Protein AF-A0A954K9Q7-F1 (afdb_monomer_lite)

Sequence (157 aa):
LHYLHRFLEPTWQADSTLAGLFNLNKYSRLQTIQADLNLLVNGDMPPVDPTTQKLLQQTSAMYQENIYSLIGVLYVLEGSRLGSVYLTEPLMNVLSLQDTTGAGFFLCTPEPWYKDWYRFKESINQIDHLPQQFEGIKYAAVKTFEAMIELYQTKPA

Foldseek 3Di:
DLVQLVVLVVLLCVDPLSPPLDDCVQDRLNVVVQQLCCVPPVSDDDPQDPLNVVLNVVLVVLCVVPVLLSLLLVLLLLVVQVVLCVCQVVVCVVVVPPDCGSPCSRRVDDPPSVVSNVVSVVVLVVRPPSVVCVVSSNVSNVSNVVSVVVVVVPDDD

Secondary structure (DSSP, 8-state):
-HHHHHHHHHHHHH-TTTTTTS-HHHH-SHHHHHHHHHHHHTTPPPP--HHHHHHHHHHHHHHHH-TTHHHHHHHHHHHHHHHHHHHHHHHHHHTT-SSSTT-HHHH-PPSSHHHHHHHHHHHHTTSTTHHHHHHHHHHHHHHHHHHHHHHHHTS--

Structure (mmCIF, N/CA/C/O backbone):
data_AF-A0A954K9Q7-F1
#
_entry.id   AF-A0A954K9Q7-F1
#
loop_
_atom_site.group_PDB
_atom_site.id
_atom_site.type_symbol
_atom_site.label_atom_id
_atom_site.label_alt_id
_atom_site.label_comp_id
_atom_site.label_asym_id
_atom_site.label_entity_id
_atom_site.label_seq_id
_atom_site.pdbx_PDB_ins_code
_atom_site.Cartn_x
_atom_site.Cartn_y
_atom_site.Cartn_z
_atom_site.occupancy
_atom_site.B_iso_or_equiv
_atom_site.auth_seq_id
_atom_site.auth_comp_id
_atom_site.auth_asym_id
_atom_site.auth_atom_id
_atom_site.pdbx_PDB_model_num
ATOM 1 N N . LEU A 1 1 ? 8.219 -1.617 0.838 1.00 86.88 1 LEU A N 1
ATOM 2 C CA . LEU A 1 1 ? 6.884 -2.004 0.313 1.00 86.88 1 LEU A CA 1
ATOM 3 C C . LEU A 1 1 ? 6.554 -3.480 0.542 1.00 86.88 1 LEU A C 1
ATOM 5 O O . LEU A 1 1 ? 5.570 -3.728 1.223 1.00 86.88 1 LEU A O 1
ATOM 9 N N . HIS A 1 2 ? 7.369 -4.448 0.085 1.00 91.50 2 HIS A N 1
ATOM 10 C CA . HIS A 1 2 ? 7.136 -5.886 0.350 1.00 91.50 2 HIS A CA 1
ATOM 11 C C . HIS A 1 2 ? 6.803 -6.182 1.820 1.00 91.50 2 HIS A C 1
ATOM 13 O O . HIS A 1 2 ? 5.747 -6.726 2.126 1.00 91.50 2 HIS A O 1
ATOM 19 N N . TYR A 1 3 ? 7.693 -5.784 2.734 1.00 93.50 3 TYR A N 1
ATOM 20 C CA . TYR A 1 3 ? 7.535 -6.069 4.159 1.00 9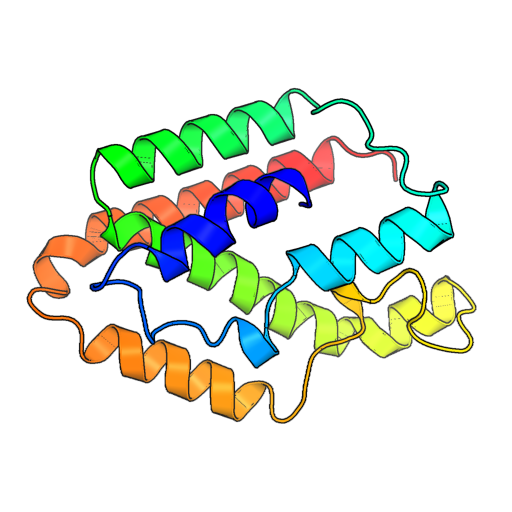3.50 3 TYR A CA 1
ATOM 21 C C . TYR A 1 3 ? 6.275 -5.441 4.760 1.00 93.50 3 TYR A C 1
ATOM 23 O O . TYR A 1 3 ? 5.647 -6.046 5.623 1.00 93.50 3 TYR A O 1
ATOM 31 N N . LEU A 1 4 ? 5.879 -4.263 4.268 1.00 92.25 4 LEU A N 1
ATOM 32 C CA . LEU A 1 4 ? 4.658 -3.587 4.695 1.00 92.25 4 LEU A CA 1
ATOM 33 C C . LEU A 1 4 ? 3.420 -4.386 4.280 1.00 92.25 4 LEU A C 1
ATOM 35 O O . LEU A 1 4 ? 2.588 -4.693 5.125 1.00 92.25 4 LEU A O 1
ATOM 39 N N . HIS A 1 5 ? 3.329 -4.802 3.016 1.00 92.44 5 HIS A N 1
ATOM 40 C CA . HIS A 1 5 ? 2.207 -5.621 2.543 1.00 92.44 5 HIS A CA 1
ATOM 41 C C . HIS A 1 5 ? 2.183 -7.017 3.172 1.00 92.44 5 HIS A C 1
ATOM 43 O O . HIS A 1 5 ? 1.112 -7.528 3.485 1.00 92.44 5 HIS A O 1
ATOM 49 N N . ARG A 1 6 ? 3.352 -7.602 3.459 1.00 93.25 6 ARG A N 1
ATOM 50 C CA . ARG A 1 6 ? 3.458 -8.861 4.209 1.00 93.25 6 ARG A CA 1
ATOM 51 C C . ARG A 1 6 ? 2.863 -8.761 5.617 1.00 93.25 6 ARG A C 1
ATOM 53 O O . ARG A 1 6 ? 2.347 -9.754 6.116 1.00 93.25 6 ARG A O 1
ATOM 60 N N . PHE A 1 7 ? 2.940 -7.591 6.247 1.00 92.88 7 PHE A N 1
ATOM 61 C CA . PHE A 1 7 ? 2.294 -7.322 7.531 1.00 92.88 7 PHE A CA 1
ATOM 62 C C . PHE A 1 7 ? 0.798 -7.001 7.367 1.00 92.88 7 PHE A C 1
ATOM 64 O O . PHE A 1 7 ? -0.039 -7.563 8.072 1.00 92.88 7 PHE A O 1
ATOM 71 N N . LEU A 1 8 ? 0.451 -6.115 6.431 1.00 92.12 8 LEU A N 1
ATOM 72 C CA . LEU A 1 8 ? -0.901 -5.570 6.307 1.00 92.12 8 LEU A CA 1
ATOM 73 C C . LEU A 1 8 ? -1.925 -6.574 5.772 1.00 92.12 8 LEU A C 1
ATOM 75 O O . LEU A 1 8 ? -3.007 -6.685 6.339 1.00 92.12 8 LEU A O 1
ATOM 79 N N . GLU A 1 9 ? -1.607 -7.308 4.702 1.00 91.75 9 GLU A N 1
ATOM 80 C CA . GLU A 1 9 ? -2.609 -8.130 4.008 1.00 91.75 9 GLU A CA 1
ATOM 81 C C . GLU A 1 9 ? -3.194 -9.251 4.880 1.00 91.75 9 GLU A C 1
ATOM 83 O O . GLU A 1 9 ? -4.422 -9.362 4.931 1.00 91.75 9 GLU A O 1
ATOM 88 N N . PRO A 1 10 ? -2.387 -10.029 5.633 1.00 89.94 10 PRO A N 1
ATOM 89 C CA . PRO A 1 10 ? -2.936 -11.011 6.565 1.00 89.94 10 PRO A CA 1
ATOM 90 C C . PRO A 1 10 ? -3.742 -10.356 7.691 1.00 89.94 10 PRO A C 1
ATOM 92 O O . PRO A 1 10 ? -4.759 -10.898 8.114 1.00 89.94 10 PRO A O 1
ATOM 95 N N . THR A 1 11 ? -3.317 -9.178 8.156 1.00 89.25 11 THR A N 1
ATOM 96 C CA . THR A 1 11 ? -3.990 -8.454 9.243 1.00 89.25 11 THR A CA 1
ATOM 97 C C . THR A 1 11 ? -5.373 -7.959 8.811 1.00 89.25 11 THR A C 1
ATOM 99 O O . THR A 1 11 ? -6.338 -8.111 9.554 1.00 89.25 11 THR A O 1
ATOM 102 N N . TRP A 1 12 ? -5.508 -7.453 7.581 1.00 87.25 12 TRP A N 1
ATOM 103 C CA . TRP A 1 12 ? -6.805 -7.074 7.008 1.00 87.25 12 TRP A CA 1
ATOM 104 C C . TRP A 1 12 ? -7.742 -8.262 6.769 1.00 87.25 12 TRP A C 1
ATOM 106 O O . TRP A 1 12 ? -8.955 -8.088 6.809 1.00 87.25 12 TRP A O 1
ATOM 116 N N . GLN A 1 13 ? -7.203 -9.457 6.508 1.00 85.69 13 GLN A N 1
ATOM 117 C CA . GLN A 1 13 ? -8.002 -10.681 6.365 1.00 85.69 13 GLN A CA 1
ATOM 118 C C . GLN A 1 13 ? -8.472 -11.251 7.697 1.00 85.69 13 GLN A C 1
ATOM 120 O O . GLN A 1 13 ? -9.576 -11.786 7.771 1.00 85.69 13 GLN A O 1
ATOM 125 N N . ALA A 1 14 ? -7.619 -11.194 8.717 1.00 85.44 14 ALA A N 1
ATOM 126 C CA . ALA A 1 14 ? -7.892 -11.818 10.002 1.00 85.44 14 ALA A CA 1
ATOM 127 C C . ALA A 1 14 ? -8.945 -11.059 10.821 1.00 85.44 14 ALA A C 1
ATOM 129 O O . ALA A 1 14 ? -9.635 -11.678 11.630 1.00 85.44 14 ALA A O 1
ATOM 130 N N . ASP A 1 15 ? -9.076 -9.745 10.622 1.00 84.19 15 ASP A N 1
ATOM 131 C CA . ASP A 1 15 ? -9.987 -8.920 11.407 1.00 84.19 15 ASP A CA 1
ATOM 132 C C . ASP A 1 15 ? -11.342 -8.692 10.726 1.00 84.19 15 ASP A C 1
ATOM 134 O O . ASP A 1 15 ? -11.414 -8.151 9.624 1.00 84.19 15 ASP A O 1
ATOM 138 N N . SER A 1 16 ? -12.437 -9.035 11.408 1.00 80.06 16 SER A N 1
ATOM 139 C CA . SER A 1 16 ? -13.798 -8.911 10.867 1.00 80.06 16 SER A CA 1
ATOM 140 C C . SER A 1 16 ? -14.247 -7.471 10.610 1.00 80.06 16 SER A C 1
ATOM 142 O O . SER A 1 16 ? -15.133 -7.256 9.791 1.00 80.06 16 SER A O 1
ATOM 144 N N . THR A 1 17 ? -13.666 -6.497 11.309 1.00 78.50 17 THR A N 1
ATOM 145 C CA . THR A 1 17 ? -13.970 -5.065 11.157 1.00 78.50 17 THR A CA 1
ATOM 146 C C . THR A 1 17 ? -13.371 -4.509 9.871 1.00 78.50 17 THR A C 1
ATOM 148 O O . THR A 1 17 ? -13.923 -3.604 9.250 1.00 78.50 17 THR A O 1
ATOM 151 N N . LEU A 1 18 ? -12.213 -5.045 9.478 1.00 81.00 18 LEU A N 1
ATOM 152 C CA . LEU A 1 18 ? -11.485 -4.644 8.276 1.00 81.00 18 LEU A CA 1
ATOM 153 C C . LEU A 1 18 ? -11.826 -5.538 7.075 1.00 81.00 18 LEU A C 1
ATOM 155 O O . LEU A 1 18 ? -11.698 -5.111 5.921 1.00 81.00 18 LEU A O 1
ATOM 159 N N . ALA A 1 19 ? -12.294 -6.760 7.336 1.00 75.81 19 ALA A N 1
ATOM 160 C CA . ALA A 1 19 ? -12.737 -7.704 6.328 1.00 75.81 19 ALA A CA 1
ATOM 161 C C . ALA A 1 19 ? -13.849 -7.090 5.463 1.00 75.81 19 ALA A C 1
ATOM 163 O O . ALA A 1 19 ? -14.873 -6.621 5.948 1.00 75.81 19 ALA A O 1
ATOM 164 N N . GLY A 1 20 ? -13.643 -7.094 4.145 1.00 79.06 20 GLY A N 1
ATOM 165 C CA . GLY A 1 20 ? -14.592 -6.535 3.178 1.00 79.06 20 GLY A CA 1
ATOM 166 C C . GLY A 1 20 ? -14.326 -5.082 2.778 1.00 79.06 20 GLY A C 1
ATOM 167 O O . GLY A 1 20 ? -1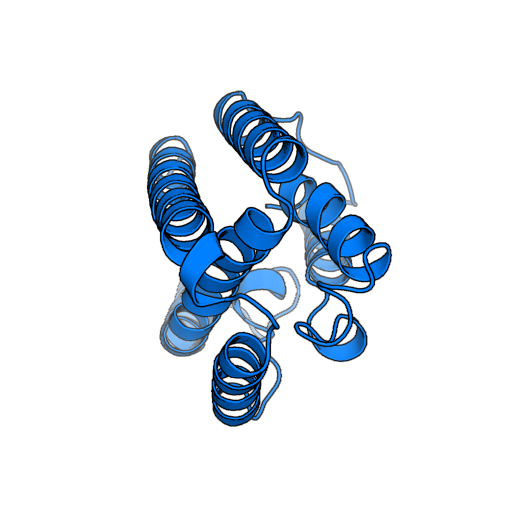4.770 -4.688 1.702 1.00 79.06 20 GLY A O 1
ATOM 168 N N . LEU A 1 21 ? -13.524 -4.320 3.536 1.00 81.12 21 LEU A N 1
ATOM 169 C CA . LEU A 1 21 ? -13.065 -2.993 3.092 1.00 81.12 21 LEU A CA 1
ATOM 170 C C . LEU A 1 21 ? -12.122 -3.100 1.889 1.00 81.12 21 LEU A C 1
ATOM 172 O O . LEU A 1 21 ? -12.092 -2.215 1.035 1.00 81.12 21 LEU A O 1
ATOM 176 N N . PHE A 1 22 ? -11.362 -4.192 1.803 1.00 77.94 22 PHE A N 1
ATOM 177 C CA . PHE A 1 22 ? -10.372 -4.394 0.756 1.00 77.94 22 PHE A CA 1
ATOM 178 C C . PHE A 1 22 ? -10.447 -5.796 0.154 1.00 77.94 22 PHE A C 1
ATOM 180 O O . PHE A 1 22 ? -10.304 -6.806 0.843 1.00 77.94 22 PHE A O 1
ATOM 187 N N . ASN A 1 23 ? -10.651 -5.867 -1.163 1.00 81.56 23 ASN A N 1
ATOM 188 C CA . ASN A 1 23 ? -10.697 -7.135 -1.883 1.00 81.56 23 ASN A CA 1
ATOM 189 C C . ASN A 1 23 ? -9.281 -7.603 -2.241 1.00 81.56 23 ASN A C 1
ATOM 191 O O . ASN A 1 23 ? -8.771 -7.305 -3.322 1.00 81.56 23 ASN A O 1
ATOM 195 N N . LEU A 1 24 ? -8.665 -8.380 -1.352 1.00 82.12 24 LEU A N 1
ATOM 196 C CA . LEU A 1 24 ? -7.312 -8.906 -1.556 1.00 82.12 24 LEU A CA 1
ATOM 197 C C . LEU A 1 24 ? -7.196 -9.890 -2.725 1.00 82.12 24 LEU A C 1
ATOM 199 O O . LEU A 1 24 ? -6.136 -9.956 -3.334 1.00 82.12 24 LEU A O 1
ATOM 203 N N . ASN A 1 25 ? -8.278 -10.563 -3.128 1.00 82.88 25 ASN A N 1
ATOM 204 C CA . ASN A 1 25 ? -8.252 -11.404 -4.333 1.00 82.88 25 ASN A CA 1
ATOM 205 C C . ASN A 1 25 ? -8.024 -10.575 -5.603 1.00 82.88 25 ASN A C 1
ATOM 207 O O . ASN A 1 25 ? -7.521 -11.090 -6.596 1.00 82.88 25 ASN A O 1
ATOM 211 N N . LYS A 1 26 ? -8.411 -9.295 -5.579 1.00 83.06 26 LYS A N 1
ATOM 212 C CA . LYS A 1 26 ? -8.212 -8.360 -6.690 1.00 83.06 26 LYS A CA 1
ATOM 213 C C . LYS A 1 26 ? -6.994 -7.457 -6.490 1.00 83.06 26 LYS A C 1
ATOM 215 O O . LYS A 1 26 ? -6.382 -7.046 -7.470 1.00 83.06 26 LYS A O 1
ATOM 220 N N . TYR A 1 27 ? -6.668 -7.117 -5.245 1.00 81.62 27 TYR A N 1
ATOM 221 C CA . TYR A 1 27 ? -5.736 -6.034 -4.929 1.00 81.62 27 TYR A CA 1
ATOM 222 C C . TYR A 1 27 ? -4.574 -6.417 -4.016 1.00 81.62 27 TYR A C 1
ATOM 224 O O . TYR A 1 27 ? -3.847 -5.523 -3.579 1.00 81.62 27 TYR A O 1
ATOM 232 N N . SER A 1 28 ? -4.361 -7.709 -3.751 1.00 87.44 28 SER A N 1
ATOM 233 C CA . SER A 1 28 ? -3.129 -8.163 -3.102 1.00 87.44 28 SER A CA 1
ATOM 234 C C . SER A 1 28 ? -1.916 -7.626 -3.863 1.00 87.44 28 SER A C 1
ATOM 236 O O . SER A 1 28 ? -1.750 -7.818 -5.071 1.00 87.44 28 SER A O 1
ATOM 238 N N . ARG A 1 29 ? -1.058 -6.921 -3.134 1.00 88.19 29 ARG A N 1
ATOM 239 C CA . ARG A 1 29 ? 0.216 -6.408 -3.627 1.00 88.19 29 ARG A CA 1
ATOM 240 C C . ARG A 1 29 ? 1.327 -7.371 -3.312 1.00 88.19 29 ARG A C 1
ATOM 242 O O . ARG A 1 29 ? 2.285 -7.418 -4.067 1.00 88.19 29 ARG A O 1
ATOM 249 N N . LEU A 1 30 ? 1.205 -8.149 -2.244 1.00 90.69 30 LEU A N 1
ATOM 250 C CA . LEU A 1 30 ? 2.235 -9.081 -1.831 1.00 90.69 30 LEU A CA 1
ATOM 251 C C . LEU A 1 30 ? 2.585 -10.060 -2.955 1.00 90.69 30 LEU A C 1
ATOM 253 O O . LEU A 1 30 ? 3.764 -10.203 -3.265 1.00 90.69 30 LEU A O 1
ATOM 257 N N . GLN A 1 31 ? 1.581 -10.650 -3.614 1.00 89.50 31 GLN A N 1
ATOM 258 C CA . GLN A 1 31 ? 1.807 -11.559 -4.744 1.00 89.50 31 GLN A CA 1
ATOM 259 C C . GLN A 1 31 ? 2.471 -10.850 -5.930 1.00 89.50 31 GLN A C 1
ATOM 261 O O . GLN A 1 31 ? 3.427 -11.363 -6.506 1.00 89.50 31 GLN A O 1
ATOM 266 N N . THR A 1 32 ? 2.006 -9.643 -6.259 1.00 90.62 32 THR A N 1
ATOM 267 C CA . THR A 1 32 ? 2.561 -8.846 -7.364 1.00 90.62 32 THR A CA 1
ATOM 268 C C . THR A 1 32 ? 4.017 -8.458 -7.090 1.00 90.62 32 THR A C 1
ATOM 270 O O . THR A 1 32 ? 4.884 -8.667 -7.928 1.00 90.62 32 THR A O 1
ATOM 273 N N . ILE A 1 33 ? 4.315 -7.981 -5.878 1.00 92.00 33 ILE A N 1
ATOM 274 C CA . ILE A 1 33 ? 5.671 -7.625 -5.445 1.00 92.00 33 ILE A CA 1
ATOM 275 C C . ILE A 1 33 ? 6.578 -8.859 -5.445 1.00 92.00 33 ILE A C 1
ATOM 277 O O . ILE A 1 33 ? 7.740 -8.761 -5.813 1.00 92.00 33 ILE A O 1
ATOM 281 N N . GLN A 1 34 ? 6.078 -10.022 -5.020 1.00 92.25 34 GLN A N 1
ATOM 282 C CA . GLN A 1 34 ? 6.845 -11.269 -5.068 1.00 92.25 34 GLN A CA 1
ATOM 283 C C . GLN A 1 34 ? 7.168 -11.677 -6.507 1.00 92.25 34 GLN A C 1
ATOM 285 O O . GLN A 1 34 ? 8.298 -12.074 -6.772 1.00 92.25 34 GLN A O 1
ATOM 290 N N . ALA A 1 35 ? 6.218 -11.546 -7.436 1.00 91.94 35 ALA A N 1
ATOM 291 C CA . ALA A 1 35 ? 6.465 -11.798 -8.853 1.00 91.94 35 ALA A CA 1
ATOM 292 C C . ALA A 1 35 ? 7.519 -10.835 -9.427 1.00 91.94 35 ALA A C 1
ATOM 294 O O . ALA A 1 35 ? 8.452 -11.287 -10.091 1.00 91.94 35 ALA A O 1
ATOM 295 N N . ASP A 1 36 ? 7.425 -9.541 -9.104 1.00 92.75 36 ASP A N 1
ATOM 296 C CA . ASP A 1 36 ? 8.415 -8.542 -9.520 1.00 92.75 36 ASP A CA 1
ATOM 297 C C . ASP A 1 36 ? 9.808 -8.862 -8.950 1.00 92.75 36 ASP A C 1
ATOM 299 O O . ASP A 1 36 ? 10.788 -8.886 -9.688 1.00 92.75 36 ASP A O 1
ATOM 303 N N . LEU A 1 37 ? 9.917 -9.180 -7.656 1.00 92.56 37 LEU A N 1
ATOM 304 C CA . LEU A 1 37 ? 11.194 -9.537 -7.020 1.00 92.56 37 LEU A CA 1
ATOM 305 C C . LEU A 1 37 ? 11.783 -10.842 -7.570 1.00 92.56 37 LEU A C 1
ATOM 307 O O . LEU A 1 37 ? 12.995 -10.935 -7.759 1.00 92.56 37 LEU A O 1
ATOM 311 N N . ASN A 1 38 ? 10.945 -11.837 -7.865 1.00 94.00 38 ASN A N 1
ATOM 312 C CA . ASN A 1 38 ? 11.385 -13.075 -8.508 1.00 94.00 38 ASN A CA 1
ATOM 313 C C . ASN A 1 38 ? 12.043 -12.805 -9.861 1.00 94.00 38 ASN A C 1
ATOM 315 O O . ASN A 1 38 ? 13.051 -13.428 -10.177 1.00 94.00 38 ASN A O 1
ATOM 319 N N . LEU A 1 39 ? 11.511 -11.860 -10.634 1.00 92.94 39 LEU A N 1
ATOM 320 C CA . LEU A 1 39 ? 12.087 -11.485 -11.920 1.00 92.94 39 LEU A CA 1
ATOM 321 C C . LEU A 1 39 ? 13.344 -10.616 -11.772 1.00 92.94 39 LEU A C 1
ATOM 323 O O . LEU A 1 39 ? 14.341 -10.858 -12.444 1.00 92.94 39 LEU A O 1
ATOM 327 N N . LEU A 1 40 ? 13.288 -9.590 -10.920 1.00 90.00 40 LEU A N 1
ATOM 328 C CA . LEU A 1 40 ? 14.328 -8.561 -10.832 1.00 90.00 40 LEU A CA 1
ATOM 329 C C . LEU A 1 40 ? 15.575 -9.026 -10.076 1.00 90.00 40 LEU A C 1
ATOM 331 O O . LEU A 1 40 ? 16.684 -8.604 -10.395 1.00 90.00 40 LEU A O 1
ATOM 335 N N . VAL A 1 41 ? 15.391 -9.850 -9.044 1.00 91.50 41 VAL A N 1
ATOM 336 C CA . VAL A 1 41 ? 16.448 -10.233 -8.096 1.00 91.50 41 VAL A CA 1
ATOM 337 C C . VAL A 1 41 ? 16.407 -11.725 -7.752 1.00 91.50 41 VAL A C 1
ATOM 339 O O . VAL A 1 41 ? 16.886 -12.126 -6.701 1.00 91.50 41 VAL A O 1
ATOM 342 N N . ASN A 1 42 ? 15.823 -12.571 -8.612 1.00 91.69 42 ASN A N 1
ATOM 343 C CA . ASN A 1 42 ? 15.669 -14.018 -8.377 1.00 91.69 42 ASN A CA 1
ATOM 344 C C . ASN A 1 42 ? 14.976 -14.368 -7.045 1.00 91.69 42 ASN A C 1
ATOM 346 O O . ASN A 1 42 ? 15.199 -15.436 -6.478 1.00 91.69 42 ASN A O 1
ATOM 350 N N . GLY A 1 43 ? 14.135 -13.462 -6.540 1.00 86.56 43 GLY A N 1
ATOM 351 C CA . GLY A 1 43 ? 13.414 -13.633 -5.281 1.00 86.56 43 GLY A CA 1
ATOM 352 C C . GLY A 1 43 ? 14.238 -13.282 -4.043 1.00 86.56 43 GLY A C 1
ATOM 353 O O . GLY A 1 43 ? 13.721 -13.393 -2.928 1.00 86.56 43 GLY A O 1
ATOM 354 N N . ASP A 1 44 ? 15.481 -12.820 -4.216 1.00 88.19 44 ASP A N 1
ATOM 355 C CA . ASP A 1 44 ? 16.303 -12.361 -3.105 1.00 88.19 44 ASP A CA 1
ATOM 356 C C . ASP A 1 44 ? 15.657 -11.148 -2.441 1.00 88.19 44 ASP A C 1
ATOM 358 O O . ASP A 1 44 ? 15.405 -10.098 -3.037 1.00 88.19 44 ASP A O 1
ATOM 362 N N . MET A 1 45 ? 15.382 -11.303 -1.152 1.00 83.62 45 MET A N 1
ATOM 363 C CA . MET A 1 45 ? 14.785 -10.254 -0.349 1.00 83.62 45 MET A CA 1
ATOM 364 C C . MET A 1 45 ? 15.888 -9.335 0.182 1.00 83.62 45 MET A C 1
ATOM 366 O O . MET A 1 45 ? 16.724 -9.799 0.965 1.00 83.62 45 MET A O 1
ATOM 370 N N . PRO A 1 46 ? 15.898 -8.037 -0.172 1.00 79.12 46 PRO A N 1
ATOM 371 C CA . PRO A 1 46 ? 16.865 -7.114 0.402 1.00 79.12 46 PRO A CA 1
ATOM 372 C C . PRO A 1 46 ? 16.638 -7.005 1.915 1.00 79.12 46 PRO A C 1
ATOM 374 O O . PRO A 1 46 ? 15.486 -7.058 2.352 1.00 79.12 46 PRO A O 1
ATOM 377 N N . PRO A 1 47 ? 17.690 -6.818 2.732 1.00 86.75 47 PRO A N 1
ATOM 378 C CA . PRO A 1 47 ? 17.519 -6.608 4.163 1.00 86.75 47 PRO A CA 1
ATOM 379 C C . PRO A 1 47 ? 16.568 -5.435 4.427 1.00 86.75 47 PRO A C 1
ATOM 381 O O . PRO A 1 47 ? 16.532 -4.457 3.676 1.00 86.75 47 PRO A O 1
ATOM 384 N N . VAL A 1 48 ? 15.790 -5.534 5.507 1.00 89.94 48 VAL A N 1
ATOM 385 C CA . VAL A 1 48 ? 14.863 -4.469 5.901 1.00 89.94 48 VAL A CA 1
ATOM 386 C C . VAL A 1 48 ? 15.677 -3.229 6.253 1.00 89.94 48 VAL A C 1
ATOM 388 O O . VAL A 1 48 ? 16.412 -3.224 7.239 1.00 89.94 48 VAL A O 1
ATOM 391 N N . ASP A 1 49 ? 15.553 -2.177 5.446 1.00 88.69 49 ASP A N 1
ATOM 392 C CA . ASP A 1 49 ? 16.232 -0.918 5.730 1.00 88.69 49 ASP A CA 1
ATOM 393 C C . ASP A 1 49 ? 15.625 -0.220 6.967 1.00 88.69 49 ASP A C 1
ATOM 395 O O . ASP A 1 49 ? 14.441 -0.428 7.265 1.00 88.69 49 ASP A O 1
ATOM 399 N N . PRO A 1 50 ? 16.392 0.629 7.681 1.00 92.31 50 PRO A N 1
ATOM 400 C CA . PRO A 1 50 ? 15.926 1.270 8.912 1.00 92.31 50 PRO A CA 1
ATOM 401 C C . PRO A 1 50 ? 14.625 2.069 8.756 1.00 92.31 50 PRO A C 1
ATOM 403 O O . PRO A 1 50 ? 13.788 2.060 9.659 1.00 92.31 50 PRO A O 1
ATOM 406 N N . THR A 1 51 ? 14.413 2.723 7.611 1.00 92.12 51 THR A N 1
ATOM 407 C CA . THR A 1 51 ? 13.198 3.508 7.352 1.00 92.12 51 THR A CA 1
ATOM 408 C C . THR A 1 51 ? 11.993 2.598 7.136 1.00 92.12 51 THR A C 1
ATOM 410 O O . THR A 1 51 ? 10.928 2.840 7.705 1.00 92.12 51 THR A O 1
ATOM 413 N N . THR A 1 52 ? 12.161 1.489 6.408 1.00 92.31 52 THR A N 1
ATOM 414 C CA . THR A 1 52 ? 11.129 0.444 6.318 1.00 92.31 52 THR A CA 1
ATOM 415 C C . THR A 1 52 ? 10.825 -0.151 7.697 1.00 92.31 52 THR A C 1
ATOM 417 O O . THR A 1 52 ? 9.656 -0.336 8.034 1.00 92.31 52 THR A O 1
ATOM 420 N N . GLN A 1 53 ? 11.841 -0.423 8.522 1.00 94.44 53 GLN A N 1
ATOM 421 C CA . GLN A 1 53 ? 11.643 -0.957 9.872 1.00 94.44 53 GLN A CA 1
ATOM 422 C C . GLN A 1 53 ? 10.856 0.012 10.763 1.00 94.44 53 GLN A C 1
ATOM 424 O O . GLN A 1 53 ? 9.913 -0.405 11.436 1.00 94.44 53 GLN A O 1
ATOM 429 N N . LYS A 1 54 ? 11.197 1.304 10.725 1.00 94.19 54 LYS A N 1
ATOM 430 C CA . LYS A 1 54 ? 10.482 2.368 11.440 1.00 94.19 54 LYS A CA 1
ATOM 431 C C . LYS A 1 54 ? 9.015 2.441 11.015 1.00 94.19 54 LYS A C 1
ATOM 433 O O . LYS A 1 54 ? 8.138 2.444 11.876 1.00 94.19 54 LYS A O 1
ATOM 438 N N . LEU A 1 55 ? 8.738 2.418 9.708 1.00 94.19 55 LEU A N 1
ATOM 439 C CA . LEU A 1 55 ? 7.371 2.396 9.178 1.00 94.19 55 LEU A CA 1
ATOM 440 C C . LEU A 1 55 ? 6.588 1.170 9.673 1.00 94.19 55 LEU A C 1
ATOM 442 O O . LEU A 1 55 ? 5.440 1.303 10.095 1.00 94.19 55 LEU A O 1
ATOM 446 N N . LEU A 1 56 ? 7.197 -0.019 9.671 1.00 95.50 56 LEU A N 1
ATOM 447 C CA . LEU A 1 56 ? 6.559 -1.240 10.179 1.00 95.50 56 LEU A CA 1
ATOM 448 C C . LEU A 1 56 ? 6.235 -1.142 11.670 1.00 95.50 56 LEU A C 1
ATOM 450 O O . LEU A 1 56 ? 5.128 -1.485 12.077 1.00 95.50 56 LEU A O 1
ATOM 454 N N . GLN A 1 57 ? 7.175 -0.648 12.477 1.00 95.75 57 GLN A N 1
ATOM 455 C CA . GLN A 1 57 ? 6.978 -0.464 13.916 1.00 95.75 57 GLN A CA 1
ATOM 456 C C . GLN A 1 57 ? 5.861 0.540 14.205 1.00 95.75 57 GLN A C 1
ATOM 458 O O . GLN A 1 57 ? 4.985 0.255 15.016 1.00 95.75 57 GLN A O 1
ATOM 463 N N . GLN A 1 58 ? 5.845 1.675 13.502 1.00 95.88 58 GLN A N 1
ATOM 464 C CA . GLN A 1 58 ? 4.783 2.675 13.625 1.00 95.88 58 GLN A CA 1
ATOM 465 C C . GLN A 1 58 ? 3.423 2.102 13.221 1.00 95.88 58 GLN A C 1
ATOM 467 O O . GLN A 1 58 ? 2.448 2.261 13.949 1.00 95.88 58 GLN A O 1
ATOM 472 N N . THR A 1 59 ? 3.359 1.389 12.095 1.00 95.69 59 THR A N 1
ATOM 473 C CA . THR A 1 59 ? 2.124 0.748 11.615 1.00 95.69 59 THR A CA 1
ATOM 474 C C . THR A 1 59 ? 1.613 -0.283 12.622 1.00 95.69 59 THR A C 1
ATOM 476 O O . THR A 1 59 ? 0.427 -0.299 12.945 1.00 95.69 59 THR A O 1
ATOM 479 N N . SER A 1 60 ? 2.511 -1.109 13.164 1.00 95.44 60 SER A N 1
ATOM 480 C CA . SER A 1 60 ? 2.176 -2.101 14.186 1.00 95.44 60 SER A CA 1
ATOM 481 C C . SER A 1 60 ? 1.690 -1.455 15.483 1.00 95.44 60 SER A C 1
ATOM 483 O O . SER A 1 60 ? 0.730 -1.948 16.066 1.00 95.44 60 SER A O 1
ATOM 485 N N . ALA A 1 61 ? 2.320 -0.368 15.936 1.00 95.81 61 ALA A N 1
ATOM 486 C CA . ALA A 1 61 ? 1.905 0.345 17.143 1.00 95.81 61 ALA A CA 1
ATOM 487 C C . ALA A 1 61 ? 0.505 0.955 16.973 1.00 95.81 61 ALA A C 1
ATOM 489 O O . ALA A 1 61 ? -0.370 0.730 17.803 1.00 95.81 61 ALA A O 1
ATOM 490 N N . MET A 1 62 ? 0.255 1.627 15.842 1.00 94.88 62 MET A N 1
ATOM 491 C CA . MET A 1 62 ? -1.065 2.187 15.528 1.00 94.88 62 MET A CA 1
ATOM 492 C C . MET A 1 62 ? -2.153 1.109 15.476 1.00 94.88 62 MET A C 1
ATOM 494 O O . MET A 1 62 ? -3.256 1.337 15.962 1.00 94.88 62 MET A O 1
ATOM 498 N N . TYR A 1 63 ? -1.842 -0.066 14.916 1.00 92.88 63 TYR A N 1
ATOM 499 C CA . TYR A 1 63 ? -2.750 -1.215 14.899 1.00 92.88 63 TYR A CA 1
ATOM 500 C C . TYR A 1 63 ? -3.067 -1.739 16.306 1.00 92.88 63 TYR A C 1
ATOM 502 O O . TYR A 1 63 ? -4.226 -2.016 16.604 1.00 92.88 63 TYR A O 1
ATOM 510 N N . GLN A 1 64 ? -2.057 -1.858 17.172 1.00 93.00 64 GLN A N 1
ATOM 511 C CA . GLN A 1 64 ? -2.229 -2.333 18.549 1.00 93.00 64 GLN A CA 1
ATOM 512 C C . GLN A 1 64 ? -3.046 -1.367 19.414 1.00 93.00 64 GLN A C 1
ATOM 514 O O . GLN A 1 64 ? -3.792 -1.813 20.281 1.00 93.00 64 GLN A O 1
ATOM 519 N N . GLU A 1 65 ? -2.905 -0.060 19.189 1.00 93.19 65 GLU A N 1
ATOM 520 C CA . GLU A 1 65 ? -3.668 0.970 19.899 1.00 93.19 65 GLU A CA 1
ATOM 521 C C . GLU A 1 65 ? -5.114 1.055 19.407 1.00 93.19 65 GLU A C 1
ATOM 523 O O . GLU A 1 65 ? -6.047 1.153 20.205 1.00 93.19 65 GLU A O 1
ATOM 528 N N . ASN A 1 66 ? -5.304 1.040 18.087 1.00 90.88 66 ASN A N 1
ATOM 529 C CA . ASN A 1 66 ? -6.613 1.138 17.470 1.00 90.88 66 ASN A CA 1
ATOM 530 C C . ASN A 1 66 ? -6.617 0.458 16.099 1.00 90.88 66 ASN A C 1
ATOM 532 O O . ASN A 1 66 ? -6.012 0.941 15.141 1.00 90.88 66 ASN A O 1
ATOM 536 N N . ILE A 1 67 ? -7.400 -0.608 15.977 1.00 91.50 67 ILE A N 1
ATOM 537 C CA . ILE A 1 67 ? -7.515 -1.374 14.740 1.00 91.50 67 ILE A CA 1
ATOM 538 C C . ILE A 1 67 ? -7.966 -0.546 13.531 1.00 91.50 67 ILE A C 1
ATOM 540 O O . ILE A 1 67 ? -7.476 -0.749 12.417 1.00 91.50 67 ILE A O 1
ATOM 544 N N . TYR A 1 68 ? -8.828 0.449 13.752 1.00 92.31 68 TYR A N 1
ATOM 545 C CA . TYR A 1 68 ? -9.325 1.329 12.699 1.00 92.31 68 TYR A CA 1
ATOM 546 C C . TYR A 1 68 ? -8.207 2.169 12.072 1.00 92.31 68 TYR A C 1
ATOM 548 O O . TYR A 1 68 ? -8.321 2.568 10.916 1.00 92.31 68 TYR A O 1
ATOM 556 N N . SER A 1 69 ? -7.079 2.370 12.760 1.00 94.75 69 SER A N 1
ATOM 557 C CA . SER A 1 69 ? -5.902 3.056 12.212 1.00 94.75 69 SER A CA 1
ATOM 558 C C . SER A 1 69 ? -5.410 2.434 10.902 1.00 94.75 69 SER A C 1
ATOM 560 O O . SER A 1 69 ? -4.941 3.147 10.014 1.00 94.75 69 SER A O 1
ATOM 562 N N . LEU A 1 70 ? -5.569 1.117 10.721 1.00 93.75 70 LEU A N 1
ATOM 563 C CA . LEU A 1 70 ? -5.181 0.443 9.481 1.00 93.75 70 LEU A CA 1
ATOM 564 C C . LEU A 1 70 ? -5.994 0.892 8.258 1.00 93.75 70 LEU A C 1
ATOM 566 O O . LEU A 1 70 ? -5.515 0.744 7.135 1.00 93.75 70 LEU A O 1
ATOM 570 N N . ILE A 1 71 ? -7.172 1.491 8.451 1.00 93.75 71 ILE A N 1
ATOM 571 C CA . ILE A 1 71 ? -7.947 2.124 7.375 1.00 93.75 71 ILE A CA 1
ATOM 572 C C . ILE A 1 71 ? -7.200 3.344 6.840 1.00 93.75 71 ILE A C 1
ATOM 574 O O . ILE A 1 71 ? -7.135 3.540 5.629 1.00 93.75 71 ILE A O 1
ATOM 578 N N . GLY A 1 72 ? -6.597 4.144 7.724 1.00 95.19 72 GLY A N 1
ATOM 579 C CA . GLY A 1 72 ? -5.789 5.301 7.336 1.00 95.19 72 GLY A CA 1
ATOM 580 C C . GLY A 1 72 ? -4.546 4.890 6.550 1.00 95.19 72 GLY A C 1
ATOM 581 O O . GLY A 1 72 ? -4.234 5.488 5.521 1.00 95.19 72 GLY A O 1
ATOM 582 N N . VAL A 1 73 ? -3.887 3.812 6.988 1.00 94.94 73 VAL A N 1
ATOM 583 C CA . VAL A 1 73 ? -2.756 3.206 6.268 1.00 94.94 73 VAL A CA 1
ATOM 584 C C . VAL A 1 73 ? -3.196 2.747 4.874 1.00 94.94 73 VAL A C 1
ATOM 586 O O . VAL A 1 73 ? -2.589 3.130 3.873 1.00 94.94 73 VAL A O 1
ATOM 589 N N . LEU A 1 74 ? -4.288 1.978 4.794 1.00 91.31 74 LEU A N 1
ATOM 590 C CA . LEU A 1 74 ? -4.842 1.480 3.534 1.00 91.31 74 LEU A CA 1
ATOM 591 C C . LEU A 1 74 ? -5.230 2.622 2.587 1.00 91.31 74 LEU A C 1
ATOM 593 O O . LEU A 1 74 ? -4.912 2.568 1.402 1.00 91.31 74 LEU A O 1
ATOM 597 N N . TYR A 1 75 ? -5.869 3.672 3.107 1.00 92.38 75 TYR A N 1
ATOM 598 C CA . TYR A 1 75 ? -6.285 4.839 2.334 1.00 92.38 75 TYR A CA 1
ATOM 599 C C . TYR A 1 75 ? -5.104 5.503 1.619 1.00 92.38 75 TYR A C 1
ATOM 601 O O . TYR A 1 75 ? -5.213 5.851 0.445 1.00 92.38 75 TYR A O 1
ATOM 609 N N . VAL A 1 76 ? -3.965 5.658 2.300 1.00 93.50 76 VAL A N 1
ATOM 610 C CA . VAL A 1 76 ? -2.761 6.250 1.699 1.00 93.50 76 VAL A CA 1
ATOM 611 C C . VAL A 1 76 ? -2.167 5.338 0.633 1.00 93.50 76 VAL A C 1
ATOM 613 O O . VAL A 1 76 ? -1.837 5.811 -0.456 1.00 93.50 76 VAL A O 1
ATOM 616 N N . LEU A 1 77 ? -2.048 4.039 0.917 1.00 89.62 77 LEU A N 1
ATOM 617 C CA . LEU A 1 77 ? -1.471 3.086 -0.031 1.00 89.62 77 LEU A CA 1
ATOM 618 C C . LEU A 1 77 ? -2.330 2.959 -1.296 1.00 89.62 77 LEU A C 1
ATOM 620 O O . LEU A 1 77 ? -1.803 3.062 -2.403 1.00 89.62 77 LEU A O 1
ATOM 624 N N . GLU A 1 78 ? -3.650 2.846 -1.163 1.00 84.56 78 GLU A N 1
ATOM 625 C CA . GLU A 1 78 ? -4.555 2.800 -2.317 1.00 84.56 78 GLU A CA 1
ATOM 626 C C . GLU A 1 78 ? -4.687 4.157 -3.016 1.00 84.56 78 GLU A C 1
ATOM 628 O O . GLU A 1 78 ? -4.777 4.209 -4.241 1.00 84.56 78 GLU A O 1
ATOM 633 N N . GLY A 1 79 ? -4.597 5.272 -2.289 1.00 83.69 79 GLY A N 1
ATOM 634 C CA . GLY A 1 79 ? -4.483 6.596 -2.899 1.00 83.69 79 GLY A CA 1
ATOM 635 C C . GLY A 1 79 ? -3.236 6.718 -3.783 1.00 83.69 79 GLY A C 1
ATOM 636 O O . GLY A 1 79 ? -3.316 7.233 -4.898 1.00 83.69 79 GLY A O 1
ATOM 637 N N . SER A 1 80 ? -2.095 6.180 -3.337 1.00 81.00 80 SER A N 1
ATOM 638 C CA . SER A 1 80 ? -0.852 6.180 -4.123 1.00 81.00 80 SER A CA 1
ATOM 639 C C . SER A 1 80 ? -0.979 5.386 -5.429 1.00 81.00 80 SER A C 1
ATOM 641 O O . SER A 1 80 ? -0.442 5.790 -6.462 1.00 81.00 80 SER A O 1
ATOM 643 N N . ARG A 1 81 ? -1.781 4.317 -5.419 1.00 78.06 81 ARG A N 1
ATOM 644 C CA . ARG A 1 81 ? -2.098 3.517 -6.603 1.00 78.06 81 ARG A CA 1
ATOM 645 C C . ARG A 1 81 ? -2.861 4.302 -7.663 1.00 78.06 81 ARG A C 1
ATOM 647 O O . ARG A 1 81 ? -2.640 4.110 -8.853 1.00 78.06 81 ARG A O 1
ATOM 654 N N . LEU A 1 82 ? -3.745 5.207 -7.251 1.00 78.06 82 LEU A N 1
ATOM 655 C CA . LEU A 1 82 ? -4.427 6.091 -8.198 1.00 78.06 82 LEU A CA 1
ATOM 656 C C . LEU A 1 82 ? -3.436 7.017 -8.899 1.00 78.06 82 LEU A C 1
ATOM 658 O O . LEU A 1 82 ? -3.562 7.258 -10.095 1.00 78.06 82 LEU A O 1
ATOM 662 N N . GLY A 1 83 ? -2.427 7.494 -8.167 1.00 78.88 83 GLY A N 1
ATOM 663 C CA . GLY A 1 83 ? -1.315 8.237 -8.752 1.00 78.88 83 GLY A CA 1
ATOM 664 C C . GLY A 1 83 ? -0.544 7.410 -9.781 1.00 78.88 83 GLY A C 1
ATOM 665 O O . GLY A 1 83 ? -0.217 7.924 -10.848 1.00 78.88 83 GLY A O 1
ATOM 666 N N . SER A 1 84 ? -0.308 6.120 -9.509 1.00 82.06 84 SER A N 1
ATOM 667 C CA . SER A 1 84 ? 0.479 5.256 -10.401 1.00 82.06 84 SER A CA 1
ATOM 668 C C . SER A 1 84 ? -0.183 5.011 -11.761 1.00 82.06 84 SER A C 1
ATOM 670 O O . SER A 1 84 ? 0.523 4.868 -12.759 1.00 82.06 84 SER A O 1
ATOM 672 N N . VAL A 1 85 ? -1.518 5.068 -11.844 1.00 85.25 85 VAL A N 1
ATOM 673 C CA . VAL A 1 85 ? -2.254 5.015 -13.123 1.00 85.25 85 VAL A CA 1
ATOM 674 C C . VAL A 1 85 ? -1.789 6.119 -14.072 1.00 85.25 85 VAL A C 1
ATOM 676 O O . VAL A 1 85 ? -1.490 5.854 -15.232 1.00 85.25 85 VAL A O 1
ATOM 679 N N . TYR A 1 86 ? -1.650 7.349 -13.574 1.00 85.25 86 TYR A N 1
ATOM 680 C CA . TYR A 1 86 ? -1.197 8.486 -14.383 1.00 85.25 86 TYR A CA 1
ATOM 681 C C . TYR A 1 86 ? 0.300 8.442 -14.700 1.00 85.25 86 TYR A C 1
ATOM 683 O O . TYR A 1 86 ? 0.755 9.100 -15.632 1.00 85.25 86 TYR A O 1
ATOM 691 N N . LEU A 1 87 ? 1.070 7.669 -13.932 1.00 85.88 87 LEU A N 1
ATOM 692 C CA . LEU A 1 87 ? 2.500 7.472 -14.153 1.00 85.88 87 LEU A CA 1
ATOM 693 C C . LEU A 1 87 ? 2.799 6.266 -15.045 1.00 85.88 87 LEU A C 1
ATOM 695 O O . LEU A 1 87 ? 3.955 6.072 -15.403 1.00 85.88 87 LEU A O 1
ATOM 699 N N . THR A 1 88 ? 1.793 5.471 -15.423 1.00 88.75 88 THR A N 1
ATOM 700 C CA . THR A 1 88 ? 2.017 4.188 -16.098 1.00 88.75 88 THR A CA 1
ATOM 701 C C . THR A 1 88 ? 2.733 4.364 -17.436 1.00 88.75 88 THR A C 1
ATOM 703 O O . THR A 1 88 ? 3.804 3.800 -17.627 1.00 88.75 88 THR A O 1
ATOM 706 N N . GLU A 1 89 ? 2.201 5.188 -18.340 1.00 90.25 89 GLU A N 1
ATOM 707 C CA . GLU A 1 89 ? 2.822 5.433 -19.649 1.00 90.25 89 GLU A CA 1
ATOM 708 C C . GLU A 1 89 ? 4.198 6.127 -19.537 1.00 90.25 89 GLU A C 1
ATOM 710 O O . GLU A 1 89 ? 5.155 5.627 -20.133 1.00 90.25 89 GLU A O 1
ATOM 715 N N . PRO A 1 90 ? 4.375 7.202 -18.738 1.00 91.12 90 PRO A N 1
ATOM 716 C CA . PRO A 1 90 ? 5.698 7.780 -18.506 1.00 91.12 90 PRO A CA 1
ATOM 717 C C . PRO A 1 90 ? 6.732 6.776 -17.979 1.00 91.12 90 PRO A C 1
ATOM 719 O O . PRO A 1 90 ? 7.860 6.761 -18.467 1.00 91.12 90 PRO A O 1
ATOM 722 N N . LEU A 1 91 ? 6.362 5.926 -17.013 1.00 89.06 91 LEU A N 1
ATOM 723 C CA . LEU A 1 91 ? 7.263 4.921 -16.441 1.00 89.06 91 LEU A CA 1
ATOM 724 C C . LEU A 1 91 ? 7.613 3.832 -17.455 1.00 89.06 91 LEU A C 1
ATOM 726 O O . LEU A 1 91 ? 8.789 3.506 -17.595 1.00 89.06 91 LEU A O 1
ATOM 730 N N . MET A 1 92 ? 6.623 3.318 -18.192 1.00 92.69 92 MET A N 1
ATOM 731 C CA . MET A 1 92 ? 6.841 2.360 -19.282 1.00 92.69 92 MET A CA 1
ATOM 732 C C . MET A 1 92 ? 7.836 2.910 -20.309 1.00 92.69 92 MET A C 1
ATOM 734 O O . MET A 1 92 ? 8.788 2.224 -20.675 1.00 92.69 92 MET A O 1
ATOM 738 N N . ASN A 1 93 ? 7.665 4.173 -20.714 1.00 93.06 93 ASN A N 1
ATOM 739 C CA . ASN A 1 93 ? 8.524 4.828 -21.698 1.00 93.06 93 ASN A CA 1
ATOM 740 C C . ASN A 1 93 ? 9.951 5.054 -21.175 1.00 93.06 93 ASN A C 1
ATOM 742 O O . ASN A 1 93 ? 10.914 4.690 -21.847 1.00 93.06 93 ASN A O 1
ATOM 746 N N . VAL A 1 94 ? 10.108 5.629 -19.976 1.00 93.44 94 VAL A N 1
ATOM 747 C CA . VAL A 1 94 ? 11.432 5.922 -19.391 1.00 93.44 94 VAL A CA 1
ATOM 748 C C . VAL A 1 94 ? 12.227 4.643 -19.132 1.00 93.44 94 VAL A C 1
ATOM 750 O O . VAL A 1 94 ? 13.434 4.613 -19.360 1.00 93.44 94 VAL A O 1
ATOM 753 N N . LEU A 1 95 ? 11.555 3.575 -18.700 1.00 90.50 95 LEU A N 1
ATOM 754 C CA . LEU A 1 95 ? 12.177 2.277 -18.437 1.00 90.50 95 LEU A CA 1
ATOM 755 C C . LEU A 1 95 ? 12.259 1.383 -19.687 1.00 90.50 95 LEU A C 1
ATOM 757 O O . LEU A 1 95 ? 12.768 0.269 -19.601 1.00 90.50 95 LEU A O 1
ATOM 761 N N . SER A 1 96 ? 11.786 1.863 -20.846 1.00 94.12 96 SER A N 1
ATOM 762 C CA . SER A 1 96 ? 11.739 1.112 -22.113 1.00 94.12 96 SER A CA 1
ATOM 763 C C . SER A 1 96 ? 11.069 -0.266 -21.987 1.00 94.12 96 SER A C 1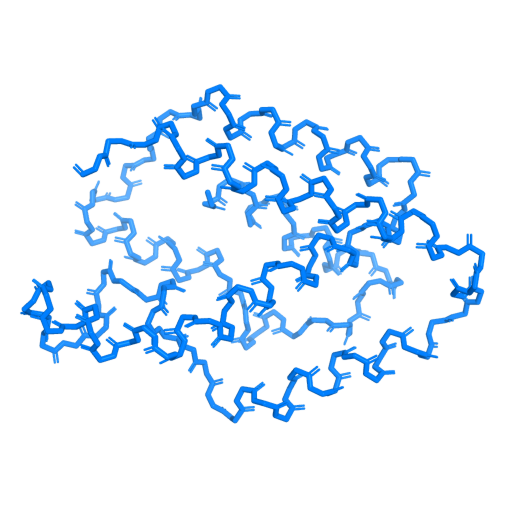
ATOM 765 O O . SER A 1 96 ? 11.470 -1.238 -22.634 1.00 94.12 96 SER A O 1
ATOM 767 N N . LEU A 1 97 ? 10.044 -0.353 -21.140 1.00 92.44 97 LEU A N 1
ATOM 768 C CA . LEU A 1 97 ? 9.316 -1.585 -20.870 1.00 92.44 97 LEU A CA 1
ATOM 769 C C . LEU A 1 97 ? 8.375 -1.919 -22.033 1.00 92.44 97 LEU A C 1
ATOM 771 O O . LEU A 1 97 ? 7.689 -1.049 -22.566 1.00 92.44 97 LEU A O 1
ATOM 775 N N . GLN A 1 98 ? 8.337 -3.195 -22.419 1.00 91.94 98 GLN A N 1
ATOM 776 C CA . GLN A 1 98 ? 7.414 -3.701 -23.446 1.00 91.94 98 GLN A CA 1
ATOM 777 C C . GLN A 1 98 ? 6.067 -4.129 -22.849 1.00 91.94 98 GLN A C 1
ATOM 779 O O . GLN A 1 98 ? 5.039 -4.080 -23.519 1.00 91.94 98 GLN A O 1
ATOM 784 N N . ASP A 1 99 ? 6.076 -4.523 -21.578 1.00 91.94 99 ASP A N 1
ATOM 785 C CA . ASP A 1 99 ? 4.906 -4.844 -20.772 1.00 91.94 99 ASP A CA 1
ATOM 786 C C . ASP A 1 99 ? 5.174 -4.479 -19.299 1.00 91.94 99 ASP A C 1
ATOM 788 O O . ASP A 1 99 ? 6.204 -3.902 -18.957 1.00 91.94 99 ASP A O 1
ATOM 792 N N . THR A 1 100 ? 4.236 -4.783 -18.409 1.00 90.00 100 THR A N 1
ATOM 793 C CA . THR A 1 100 ? 4.316 -4.422 -16.987 1.00 90.00 100 THR A CA 1
ATOM 794 C C . THR A 1 100 ? 5.149 -5.393 -16.139 1.00 90.00 100 THR A C 1
ATOM 796 O O . THR A 1 100 ? 5.181 -5.258 -14.915 1.00 90.00 100 THR A O 1
ATOM 799 N N . THR A 1 101 ? 5.775 -6.407 -16.739 1.00 90.44 101 THR A N 1
ATOM 800 C CA . THR A 1 101 ? 6.496 -7.472 -16.027 1.00 90.44 101 THR A CA 1
ATOM 801 C C . THR A 1 101 ? 7.729 -6.908 -15.321 1.00 90.44 101 THR A C 1
ATOM 803 O O . THR A 1 101 ? 8.521 -6.182 -15.914 1.00 90.44 101 THR A O 1
ATOM 806 N N . GLY A 1 102 ? 7.891 -7.216 -14.029 1.00 89.19 102 GLY A N 1
ATOM 807 C CA . GLY A 1 102 ? 8.964 -6.655 -13.196 1.00 89.19 102 GLY A CA 1
ATOM 808 C C . GLY A 1 102 ? 8.656 -5.273 -12.619 1.00 89.19 102 GLY A C 1
ATOM 809 O O . GLY A 1 102 ? 9.419 -4.769 -11.802 1.00 89.19 102 GLY A O 1
ATOM 810 N N . ALA A 1 103 ? 7.539 -4.660 -13.007 1.00 90.88 103 ALA A N 1
ATOM 811 C CA . ALA A 1 103 ? 7.053 -3.396 -12.464 1.00 90.88 103 ALA A CA 1
ATOM 812 C C . ALA A 1 103 ? 5.551 -3.468 -12.138 1.00 90.88 103 ALA A C 1
ATOM 814 O O . ALA A 1 103 ? 4.859 -2.444 -12.078 1.00 90.88 103 ALA A O 1
ATOM 815 N N . GLY A 1 104 ? 5.029 -4.675 -11.908 1.00 90.81 104 GLY A N 1
ATOM 816 C CA . GLY A 1 104 ? 3.612 -4.925 -11.707 1.00 90.81 104 GLY A CA 1
ATOM 817 C C . GLY A 1 104 ? 3.049 -4.171 -10.508 1.00 90.81 104 GLY A C 1
ATOM 818 O O . GLY A 1 104 ? 1.922 -3.682 -10.569 1.00 90.81 104 GLY A O 1
ATOM 819 N N . PHE A 1 105 ? 3.830 -3.988 -9.440 1.00 88.00 105 PHE A N 1
ATOM 820 C CA . PHE A 1 105 ? 3.389 -3.223 -8.274 1.00 88.00 105 PHE A CA 1
ATOM 821 C C . PHE A 1 105 ? 2.917 -1.808 -8.646 1.00 88.00 105 PHE A C 1
ATOM 823 O O . PHE A 1 105 ? 1.891 -1.354 -8.137 1.00 88.00 105 PHE A O 1
ATOM 830 N N . PHE A 1 106 ? 3.640 -1.129 -9.541 1.00 84.62 106 PHE A N 1
ATOM 831 C CA . PHE A 1 106 ? 3.323 0.236 -9.959 1.00 84.62 106 PHE A CA 1
ATOM 832 C C . PHE A 1 106 ? 2.369 0.281 -11.156 1.00 84.62 106 PHE A C 1
ATOM 834 O O . PHE A 1 106 ? 1.511 1.165 -11.211 1.00 84.62 106 PHE A O 1
ATOM 841 N N . LEU A 1 107 ? 2.508 -0.659 -12.095 1.00 88.31 107 LEU A N 1
ATOM 842 C CA . LEU A 1 107 ? 1.891 -0.571 -13.422 1.00 88.31 107 LEU A CA 1
ATOM 843 C C . LEU A 1 107 ? 0.665 -1.485 -13.600 1.00 88.31 107 LEU A C 1
ATOM 845 O O . LEU A 1 107 ? -0.197 -1.195 -14.425 1.00 88.31 107 LEU A O 1
ATOM 849 N N . CYS A 1 108 ? 0.514 -2.550 -12.804 1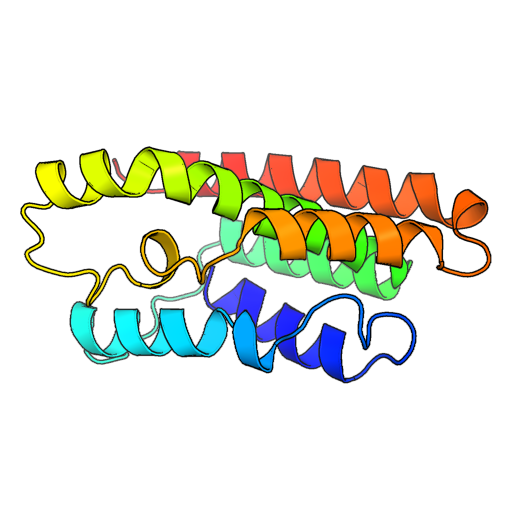.00 85.25 108 CYS A N 1
ATOM 850 C CA . CYS A 1 108 ? -0.631 -3.468 -12.881 1.00 85.25 108 CYS A CA 1
ATOM 851 C C . CYS A 1 108 ? -1.774 -3.025 -11.965 1.00 85.25 108 CYS A C 1
ATOM 853 O O . CYS A 1 108 ? -2.150 -3.720 -11.017 1.00 85.25 108 CYS A O 1
ATOM 855 N N . THR A 1 109 ? -2.358 -1.862 -12.239 1.00 85.19 109 THR A N 1
ATOM 856 C CA . THR A 1 109 ? -3.584 -1.438 -11.559 1.00 85.19 109 THR A CA 1
ATOM 857 C C . THR A 1 109 ? -4.805 -2.087 -12.221 1.00 85.19 109 THR A C 1
ATOM 859 O O . THR A 1 109 ? -5.103 -1.763 -13.366 1.00 85.19 109 THR A O 1
ATOM 862 N N . PRO A 1 110 ? -5.586 -2.943 -11.520 1.00 82.62 110 PRO A N 1
ATOM 863 C CA . PRO A 1 110 ? -6.767 -3.543 -12.132 1.00 82.62 110 PRO A CA 1
ATOM 864 C C . PRO A 1 110 ? -7.874 -2.515 -12.369 1.00 82.62 110 PRO A C 1
ATOM 866 O O . PRO A 1 110 ? -8.245 -1.777 -11.446 1.00 82.62 110 PRO A O 1
ATOM 869 N N . GLU A 1 111 ? -8.441 -2.536 -13.574 1.00 85.38 111 GLU A N 1
ATOM 870 C CA . GLU A 1 111 ? -9.632 -1.773 -13.953 1.00 85.38 111 GLU A CA 1
ATOM 871 C C . GLU A 1 111 ? -10.936 -2.470 -13.488 1.00 85.38 111 GLU A C 1
ATOM 873 O O . GLU A 1 111 ? -10.956 -3.688 -13.262 1.00 85.38 111 GLU A O 1
ATOM 878 N N . PRO A 1 112 ? -12.057 -1.744 -13.307 1.00 87.75 112 PRO A N 1
ATOM 879 C CA . PRO A 1 112 ? -12.182 -0.285 -13.253 1.00 87.75 112 PRO A CA 1
ATOM 880 C C . PRO A 1 112 ? -11.728 0.271 -11.890 1.00 87.75 112 PRO A C 1
ATOM 882 O O . PRO A 1 112 ? -12.482 0.204 -10.916 1.00 87.75 112 PRO A O 1
ATOM 885 N N . TRP A 1 113 ? -10.521 0.842 -11.789 1.00 84.31 113 TRP A N 1
ATOM 886 C CA . TRP A 1 113 ? -9.935 1.196 -10.480 1.00 84.31 113 TRP A CA 1
ATOM 887 C C . TRP A 1 113 ? -10.744 2.253 -9.726 1.00 84.31 113 TRP A C 1
ATOM 889 O O . TRP A 1 113 ? -10.834 2.213 -8.500 1.00 84.31 113 TRP A O 1
ATOM 899 N N . TYR A 1 114 ? -11.367 3.177 -10.456 1.00 86.00 114 TYR A N 1
ATOM 900 C CA . TYR A 1 114 ? -12.123 4.292 -9.892 1.00 86.00 114 TYR A CA 1
ATOM 901 C C . TYR A 1 114 ? -13.379 3.809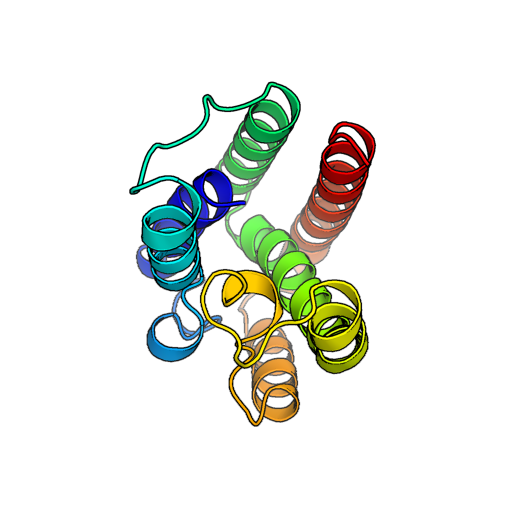 -9.172 1.00 86.00 114 TYR A C 1
ATOM 903 O O . TYR A 1 114 ? -13.657 4.258 -8.064 1.00 86.00 114 TYR A O 1
ATOM 911 N N . LYS A 1 115 ? -14.117 2.857 -9.760 1.00 87.19 115 LYS A N 1
ATOM 912 C CA . LYS A 1 115 ? -15.331 2.297 -9.144 1.00 87.19 115 LYS A CA 1
ATOM 913 C C . LYS A 1 115 ? -15.003 1.638 -7.816 1.00 87.19 115 LYS A C 1
ATOM 915 O O . LYS A 1 115 ? -15.722 1.821 -6.841 1.00 87.19 115 LYS A O 1
ATOM 920 N N . ASP A 1 116 ? -13.906 0.899 -7.785 1.00 84.38 116 ASP A N 1
ATOM 921 C CA . ASP A 1 116 ? -13.496 0.176 -6.592 1.00 84.38 116 ASP A CA 1
ATOM 922 C C . ASP A 1 116 ? -12.921 1.120 -5.524 1.00 84.38 116 ASP A C 1
ATOM 924 O O . ASP A 1 116 ? -13.190 0.927 -4.342 1.00 84.38 116 ASP A O 1
ATOM 928 N N . TRP A 1 117 ? -12.270 2.221 -5.919 1.00 86.31 117 TRP A N 1
ATOM 929 C CA . TRP A 1 117 ? -11.919 3.307 -4.996 1.00 86.31 117 TRP A CA 1
ATOM 930 C C . TRP A 1 117 ? -13.147 3.992 -4.378 1.00 86.31 117 TRP A C 1
ATOM 932 O O . TRP A 1 117 ? -13.168 4.274 -3.179 1.00 86.31 117 TRP A O 1
ATOM 942 N N . TYR A 1 118 ? -14.189 4.264 -5.171 1.00 88.44 118 TYR A N 1
ATOM 943 C CA . TYR A 1 118 ? -15.437 4.818 -4.638 1.00 88.44 118 TYR A CA 1
ATOM 944 C C . TYR A 1 118 ? -16.101 3.856 -3.655 1.00 88.44 118 TYR A C 1
ATOM 946 O O . TYR A 1 118 ? -16.429 4.276 -2.549 1.00 88.44 118 TYR A O 1
ATOM 954 N N . ARG A 1 119 ? -16.195 2.568 -4.006 1.00 87.50 119 ARG A N 1
ATOM 955 C CA . ARG A 1 119 ? -16.730 1.527 -3.116 1.00 87.50 119 ARG A CA 1
ATOM 956 C C . ARG A 1 119 ? -15.954 1.417 -1.813 1.00 87.50 119 ARG A C 1
ATOM 958 O O . ARG A 1 119 ? -16.570 1.295 -0.761 1.00 87.50 119 ARG A O 1
ATOM 965 N N . PHE A 1 120 ? -14.625 1.481 -1.861 1.00 87.50 120 PHE A N 1
ATOM 966 C CA . PHE A 1 120 ? -13.796 1.484 -0.658 1.00 87.50 120 PHE A CA 1
ATOM 967 C C . PHE A 1 120 ? -14.176 2.641 0.275 1.00 87.50 120 PHE A C 1
ATOM 969 O O . PHE A 1 120 ? -14.501 2.414 1.438 1.00 87.50 120 PHE A O 1
ATOM 976 N N . LYS A 1 121 ? -14.227 3.874 -0.245 1.00 88.62 121 LYS A N 1
ATOM 977 C CA . LYS A 1 121 ? -14.628 5.050 0.546 1.00 88.62 121 LYS A CA 1
ATOM 978 C C . LYS A 1 121 ? -16.056 4.942 1.082 1.00 88.62 121 LYS A C 1
ATOM 980 O O . LYS A 1 121 ? -16.306 5.316 2.221 1.00 88.62 121 LYS A O 1
ATOM 985 N N . GLU A 1 122 ? -16.988 4.436 0.276 1.00 89.56 122 GLU A N 1
ATOM 986 C CA . GLU A 1 122 ? -18.365 4.184 0.712 1.00 89.56 122 GLU A CA 1
ATOM 987 C C . GLU A 1 122 ? -18.420 3.148 1.835 1.00 89.56 122 GLU A C 1
ATOM 989 O O . GLU A 1 122 ? -19.160 3.345 2.792 1.00 89.56 122 GLU A O 1
ATOM 994 N N . SER A 1 123 ? -17.602 2.096 1.758 1.00 87.88 123 SER A N 1
ATOM 995 C CA . SER A 1 123 ? -17.537 1.036 2.769 1.00 87.88 123 SER A CA 1
ATOM 996 C C . SER A 1 123 ? -17.002 1.557 4.104 1.00 87.88 123 SER A C 1
ATOM 998 O O . SER A 1 123 ? -17.520 1.175 5.147 1.00 87.88 123 SER A O 1
ATOM 1000 N N . ILE A 1 124 ? -16.043 2.495 4.089 1.00 88.31 124 ILE A N 1
ATOM 1001 C CA . ILE A 1 124 ? -15.585 3.177 5.314 1.00 88.31 124 ILE A CA 1
ATOM 1002 C C . ILE A 1 124 ? -16.754 3.885 6.006 1.00 88.31 124 ILE A C 1
ATOM 1004 O O . ILE A 1 124 ? -16.878 3.7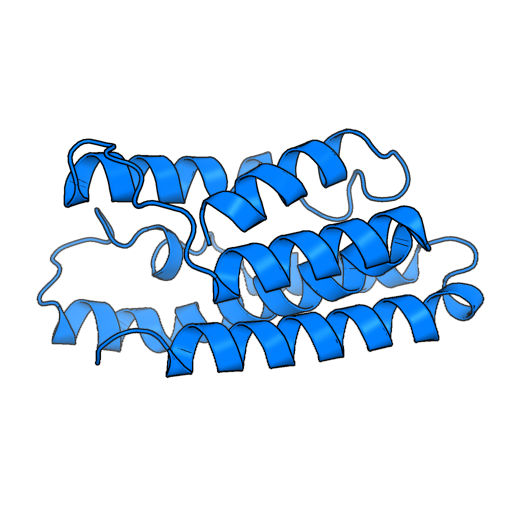99 7.223 1.00 88.31 124 ILE A O 1
ATOM 1008 N N . ASN A 1 125 ? -17.641 4.542 5.250 1.00 86.25 125 ASN A N 1
ATOM 1009 C CA . ASN A 1 125 ? -18.790 5.263 5.814 1.00 86.25 125 ASN A CA 1
ATOM 1010 C C . ASN A 1 125 ? -19.846 4.344 6.455 1.00 86.25 125 ASN A C 1
ATOM 1012 O O . ASN A 1 125 ? -20.728 4.850 7.142 1.00 86.25 125 ASN A O 1
ATOM 1016 N N . GLN A 1 126 ? -19.777 3.028 6.225 1.00 87.12 126 GLN A N 1
ATOM 1017 C CA . GLN A 1 126 ? -20.682 2.035 6.821 1.00 87.12 126 GLN A CA 1
ATOM 1018 C C . GLN A 1 126 ? -20.137 1.427 8.120 1.00 87.12 126 GLN A C 1
ATOM 1020 O O . GLN A 1 126 ? -20.773 0.550 8.696 1.00 87.12 126 GLN A O 1
ATOM 1025 N N . ILE A 1 127 ? -18.957 1.854 8.571 1.00 85.69 127 ILE A N 1
ATOM 1026 C CA . ILE A 1 127 ? -18.351 1.351 9.800 1.00 85.69 127 ILE A CA 1
ATOM 1027 C C . ILE A 1 127 ? -19.096 1.899 11.020 1.00 85.69 127 ILE A C 1
ATOM 1029 O O . ILE A 1 127 ? -19.258 3.113 11.185 1.00 85.69 127 ILE A O 1
ATOM 1033 N N . ASP A 1 128 ? -19.491 0.999 11.916 1.00 82.81 128 ASP A N 1
ATOM 1034 C CA . ASP A 1 128 ? -20.105 1.367 13.186 1.00 82.81 128 ASP A CA 1
ATOM 1035 C C . ASP A 1 128 ? -19.142 2.191 14.045 1.00 82.81 128 ASP A C 1
ATOM 1037 O O . ASP A 1 128 ? -17.948 1.908 14.141 1.00 82.81 128 ASP A O 1
ATOM 1041 N N . HIS A 1 129 ? -19.666 3.228 14.701 1.00 83.94 129 HIS A N 1
ATOM 1042 C CA . HIS A 1 129 ? -18.876 4.126 15.554 1.00 83.94 129 HIS A CA 1
ATOM 1043 C C . HIS A 1 129 ? -17.690 4.802 14.840 1.00 83.94 129 HIS A C 1
ATOM 1045 O O . HIS A 1 129 ? -16.732 5.232 15.485 1.00 83.94 129 HIS A O 1
ATOM 1051 N N . LEU A 1 130 ? -17.753 4.945 13.512 1.00 84.00 130 LEU A N 1
ATOM 1052 C CA . LEU A 1 130 ? -16.727 5.622 12.722 1.00 84.00 130 LEU A CA 1
ATOM 1053 C C . LEU A 1 130 ? -16.339 7.019 13.262 1.00 84.00 130 LEU A C 1
ATOM 1055 O O . LEU A 1 130 ? -15.137 7.296 13.322 1.00 84.00 130 LEU A O 1
ATOM 1059 N N . PRO A 1 131 ? -17.273 7.890 13.715 1.00 88.69 131 PRO A N 1
ATOM 1060 C CA . PRO A 1 131 ? -16.904 9.205 14.243 1.00 88.69 131 PRO A CA 1
ATOM 1061 C C . PRO A 1 131 ? -15.930 9.150 15.426 1.00 88.69 131 PRO A C 1
ATOM 1063 O O . PRO A 1 131 ? -15.065 10.013 15.543 1.00 88.69 131 PRO A O 1
ATOM 1066 N N . GLN A 1 132 ? -16.027 8.126 16.281 1.00 91.50 132 GLN A N 1
ATOM 1067 C CA . GLN A 1 132 ? -15.126 7.927 17.418 1.00 91.50 132 GLN A CA 1
ATOM 1068 C C . GLN A 1 132 ? -13.710 7.521 16.980 1.00 91.50 132 GLN A C 1
ATOM 1070 O O . GLN A 1 132 ? -12.758 7.706 17.734 1.00 91.50 132 GLN A O 1
ATOM 1075 N N . GLN A 1 133 ? -13.564 6.986 15.766 1.00 92.00 133 GLN A N 1
ATOM 1076 C CA . GLN A 1 133 ? -12.307 6.453 15.238 1.00 92.00 133 GLN A CA 1
ATOM 1077 C C . GLN A 1 133 ? -11.577 7.433 14.314 1.00 92.00 133 GLN A C 1
ATOM 1079 O O . GLN A 1 133 ? -10.407 7.216 13.991 1.00 92.00 133 GLN A O 1
ATOM 1084 N N . PHE A 1 134 ? -12.235 8.517 13.888 1.00 91.19 134 PHE A N 1
ATOM 1085 C CA . PHE A 1 134 ? -11.718 9.425 12.862 1.00 91.19 134 PHE A CA 1
ATOM 1086 C C . PHE A 1 134 ? -10.346 10.014 13.168 1.00 91.19 134 PHE A C 1
ATOM 1088 O O . PHE A 1 134 ? -9.508 10.053 12.269 1.00 91.19 134 PHE A O 1
ATOM 1095 N N . GLU A 1 135 ? -10.082 10.432 14.405 1.00 93.44 135 GLU A N 1
ATOM 1096 C CA . GLU A 1 135 ? -8.770 10.991 14.741 1.00 93.44 135 GLU A CA 1
ATOM 1097 C C . GLU A 1 135 ? -7.659 9.937 14.639 1.00 93.44 135 GLU A C 1
ATOM 1099 O O . GLU A 1 135 ? -6.591 10.240 14.113 1.00 93.44 135 GLU A O 1
ATOM 1104 N N . GLY A 1 136 ? -7.926 8.684 15.025 1.00 94.25 136 GLY A N 1
ATOM 1105 C CA . GLY A 1 136 ? -6.980 7.576 14.854 1.00 94.25 136 GLY A CA 1
ATOM 1106 C C . GLY A 1 136 ? -6.723 7.253 13.380 1.00 94.25 136 GLY A C 1
ATOM 1107 O O . GLY A 1 136 ? -5.575 7.173 12.947 1.00 94.25 136 GLY A O 1
ATOM 1108 N N . ILE A 1 137 ? -7.789 7.167 12.576 1.00 95.12 137 ILE A N 1
ATOM 1109 C CA . ILE A 1 137 ? -7.702 6.937 11.124 1.00 95.12 137 ILE A CA 1
ATOM 1110 C C . ILE A 1 137 ? -6.903 8.057 10.445 1.00 95.12 137 ILE A C 1
ATOM 1112 O O . ILE A 1 137 ? -5.997 7.796 9.651 1.00 95.12 137 ILE A O 1
ATOM 1116 N N . LYS A 1 138 ? -7.214 9.317 10.765 1.00 95.81 138 LYS A N 1
ATOM 1117 C CA . LYS A 1 138 ? -6.548 10.496 10.204 1.00 95.81 138 LYS A CA 1
ATOM 1118 C C . LYS A 1 138 ? -5.084 10.558 10.618 1.00 95.81 138 LYS A C 1
ATOM 1120 O O . LYS A 1 138 ? -4.229 10.791 9.766 1.00 95.81 138 LYS A O 1
ATOM 1125 N N . TYR A 1 139 ? -4.792 10.330 11.897 1.00 96.31 139 TYR A N 1
ATOM 1126 C CA . TYR A 1 139 ? -3.425 10.260 12.401 1.00 96.31 139 TYR A CA 1
ATOM 1127 C C . TYR A 1 139 ? -2.625 9.198 11.645 1.00 96.31 139 TYR A C 1
ATOM 1129 O O . TYR A 1 139 ? -1.546 9.491 11.131 1.00 96.31 139 TYR A O 1
ATOM 1137 N N . ALA A 1 140 ? -3.190 8.001 11.480 1.00 97.25 140 ALA A N 1
ATOM 1138 C CA . ALA A 1 140 ? -2.534 6.919 10.764 1.00 97.25 140 ALA A CA 1
ATOM 1139 C C . ALA A 1 140 ? -2.301 7.229 9.283 1.00 97.25 140 ALA A C 1
ATOM 1141 O O . ALA A 1 140 ? -1.226 6.928 8.762 1.00 97.25 140 ALA A O 1
ATOM 1142 N N . ALA A 1 141 ? -3.252 7.884 8.612 1.00 97.06 141 ALA A N 1
ATOM 1143 C CA . ALA A 1 141 ? -3.062 8.352 7.243 1.00 97.06 141 ALA A CA 1
ATOM 1144 C C . ALA A 1 141 ? -1.908 9.368 7.150 1.00 97.06 141 ALA A C 1
ATOM 1146 O O . ALA A 1 141 ? -1.007 9.210 6.329 1.00 97.06 141 ALA A O 1
ATOM 1147 N N . VAL A 1 142 ? -1.874 10.373 8.031 1.00 97.25 142 VAL A N 1
ATOM 1148 C CA . VAL A 1 142 ? -0.789 11.369 8.057 1.00 97.25 142 VAL A CA 1
ATOM 1149 C C . VAL A 1 142 ? 0.564 10.697 8.289 1.00 97.25 142 VAL A C 1
ATOM 1151 O O . VAL A 1 142 ? 1.493 10.916 7.513 1.00 97.25 142 VAL A O 1
ATOM 1154 N N . LYS A 1 143 ? 0.673 9.821 9.295 1.00 96.94 143 LYS A N 1
ATOM 1155 C CA . LYS A 1 143 ? 1.927 9.119 9.606 1.00 96.94 143 LYS A CA 1
ATOM 1156 C C . LYS A 1 143 ? 2.379 8.176 8.506 1.00 96.94 143 LYS A C 1
ATOM 1158 O O . LYS A 1 143 ? 3.570 8.127 8.210 1.00 96.94 143 LYS A O 1
ATOM 1163 N N . THR A 1 144 ? 1.447 7.490 7.855 1.00 96.31 144 THR A N 1
ATOM 1164 C CA . THR A 1 144 ? 1.769 6.652 6.696 1.00 96.31 144 THR A CA 1
ATOM 1165 C C . THR A 1 144 ? 2.317 7.506 5.559 1.00 96.31 144 THR A C 1
ATOM 1167 O O . THR A 1 144 ? 3.344 7.166 4.984 1.00 96.31 144 THR A O 1
ATOM 1170 N N . PHE A 1 145 ? 1.684 8.640 5.254 1.00 95.25 145 PHE A N 1
ATOM 1171 C CA . PHE A 1 145 ? 2.141 9.529 4.187 1.00 95.25 145 PHE A CA 1
ATOM 1172 C C . PHE A 1 145 ? 3.530 10.125 4.475 1.00 95.25 145 PHE A C 1
ATOM 1174 O O . PHE A 1 145 ? 4.407 10.068 3.614 1.00 95.25 145 PHE A O 1
ATOM 1181 N N . GLU A 1 146 ? 3.760 10.622 5.696 1.00 94.94 146 GLU A N 1
ATOM 1182 C CA . GLU A 1 146 ? 5.068 11.118 6.151 1.00 94.94 146 GLU A CA 1
ATOM 1183 C C . GLU A 1 146 ? 6.161 10.046 6.013 1.00 94.94 146 GLU A C 1
ATOM 1185 O O . GLU A 1 146 ? 7.225 10.305 5.449 1.00 94.94 146 GLU A O 1
ATOM 1190 N N . ALA A 1 147 ? 5.886 8.823 6.470 1.00 93.50 147 ALA A N 1
ATOM 1191 C CA . ALA A 1 147 ? 6.836 7.718 6.399 1.00 93.50 147 ALA A CA 1
ATOM 1192 C C . ALA A 1 147 ? 7.106 7.255 4.957 1.00 93.50 147 ALA A C 1
ATOM 1194 O O . ALA A 1 147 ? 8.225 6.853 4.641 1.00 93.50 147 ALA A O 1
ATOM 1195 N N . MET A 1 148 ? 6.117 7.339 4.062 1.00 91.50 148 MET A N 1
ATOM 1196 C CA . MET A 1 148 ? 6.317 7.064 2.637 1.00 91.50 148 MET A CA 1
ATOM 1197 C C . MET A 1 148 ? 7.217 8.116 1.975 1.00 91.50 148 MET A C 1
ATOM 1199 O O . MET A 1 148 ? 8.090 7.749 1.190 1.00 91.50 148 MET A O 1
ATOM 1203 N N . ILE A 1 149 ? 7.068 9.400 2.322 1.00 91.69 149 ILE A N 1
ATOM 1204 C CA . ILE A 1 149 ? 7.985 10.460 1.866 1.00 91.69 149 ILE A CA 1
ATOM 1205 C C . ILE A 1 149 ? 9.411 10.181 2.350 1.00 91.69 149 ILE A C 1
ATOM 1207 O O . ILE A 1 149 ? 10.341 10.191 1.544 1.00 91.69 149 ILE A O 1
ATOM 1211 N N . GLU A 1 150 ? 9.582 9.890 3.642 1.00 92.06 150 GLU A N 1
ATOM 1212 C CA . GLU A 1 150 ? 10.888 9.555 4.228 1.00 92.06 150 GLU A CA 1
ATOM 1213 C C . GLU A 1 150 ? 11.515 8.337 3.525 1.00 92.06 150 GLU A C 1
ATOM 1215 O O . GLU A 1 150 ? 12.704 8.332 3.195 1.00 92.06 150 GLU A O 1
ATOM 1220 N N . LEU A 1 151 ? 10.707 7.315 3.223 1.00 88.75 151 LEU A N 1
ATOM 1221 C CA . LEU A 1 151 ? 11.163 6.134 2.498 1.00 88.75 151 LEU A CA 1
ATOM 1222 C C . LEU A 1 151 ? 11.674 6.491 1.098 1.00 88.75 151 LEU A C 1
ATOM 1224 O O . LEU A 1 151 ? 12.732 6.007 0.710 1.00 88.75 151 LEU A O 1
ATOM 1228 N N . TYR A 1 152 ? 10.967 7.335 0.349 1.00 85.94 152 TYR A N 1
ATOM 1229 C CA . TYR A 1 152 ? 11.392 7.724 -0.997 1.00 85.94 152 TYR A CA 1
ATOM 1230 C C . TYR A 1 152 ? 12.621 8.639 -1.000 1.00 85.94 152 TYR A C 1
ATOM 1232 O O . TYR A 1 152 ? 13.449 8.530 -1.896 1.00 85.94 152 TYR A O 1
ATOM 1240 N N . GLN A 1 153 ? 12.795 9.486 0.016 1.00 87.81 153 GLN A N 1
ATOM 1241 C CA . GLN A 1 153 ? 13.961 10.372 0.130 1.00 87.81 153 GLN A CA 1
ATOM 1242 C C . GLN A 1 153 ? 15.261 9.645 0.499 1.00 87.81 153 GLN A C 1
ATOM 1244 O O . GLN A 1 153 ? 16.348 10.162 0.257 1.00 87.81 153 GLN A O 1
ATOM 1249 N N . THR A 1 154 ? 15.163 8.462 1.105 1.00 82.56 154 THR A N 1
ATOM 1250 C CA . THR A 1 154 ? 16.323 7.670 1.551 1.00 82.56 154 THR A CA 1
ATOM 1251 C C . THR A 1 154 ? 16.798 6.651 0.519 1.00 82.56 154 THR A C 1
ATOM 1253 O O . THR A 1 154 ? 17.814 5.986 0.737 1.00 82.56 154 THR A O 1
ATOM 1256 N N . LYS A 1 155 ? 16.077 6.489 -0.595 1.00 75.38 155 LYS A N 1
ATOM 1257 C CA . LYS A 1 155 ? 16.457 5.568 -1.668 1.00 75.38 155 LYS A CA 1
ATOM 1258 C C . LYS A 1 155 ? 17.287 6.314 -2.720 1.00 75.38 155 LYS A C 1
ATOM 1260 O O . LYS A 1 155 ? 17.010 7.483 -2.980 1.00 75.38 155 LYS A O 1
ATOM 1265 N N . PRO A 1 156 ? 18.328 5.674 -3.281 1.00 62.06 156 PRO A N 1
ATOM 1266 C CA . PRO A 1 156 ? 19.122 6.285 -4.340 1.00 62.06 156 PRO A CA 1
ATOM 1267 C C . PRO A 1 156 ? 18.229 6.630 -5.538 1.00 62.06 156 PRO A C 1
ATOM 1269 O O . PRO A 1 156 ? 17.314 5.867 -5.858 1.00 62.06 156 PRO A O 1
ATOM 1272 N N . ALA A 1 157 ? 18.490 7.799 -6.130 1.00 49.72 157 ALA A N 1
ATOM 1273 C CA . ALA A 1 157 ? 17.839 8.283 -7.345 1.00 49.72 157 ALA A CA 1
ATOM 1274 C C . ALA A 1 157 ? 18.237 7.458 -8.574 1.00 49.72 157 ALA A C 1
ATOM 1276 O O . ALA A 1 157 ? 19.397 6.980 -8.605 1.00 49.72 157 ALA A O 1
#

Radius of gyration: 15.93 Å; chains: 1; bounding box: 40×25×43 Å

pLDDT: mean 88.76, std 6.24, range [49.72, 97.25]